Protein AF-A0A922WLU1-F1 (afdb_monomer_lite)

Structure (mmCIF, N/CA/C/O backbone):
data_AF-A0A922WLU1-F1
#
_entry.id   AF-A0A922WLU1-F1
#
loop_
_atom_site.group_PDB
_atom_site.id
_atom_site.type_symbol
_atom_site.label_atom_id
_atom_site.label_alt_id
_atom_site.label_comp_id
_atom_site.label_asym_id
_atom_site.label_entity_id
_atom_site.label_seq_id
_atom_site.pdbx_PDB_ins_code
_atom_site.Cartn_x
_atom_site.Cartn_y
_atom_site.Cartn_z
_atom_site.occupancy
_atom_site.B_iso_or_equiv
_atom_site.auth_seq_id
_atom_site.auth_comp_id
_atom_site.auth_asym_id
_atom_site.auth_atom_id
_atom_site.pdbx_PDB_model_num
ATOM 1 N N . MET A 1 1 ? -14.375 -22.813 13.248 1.00 35.19 1 MET A N 1
ATOM 2 C CA . MET A 1 1 ? -13.004 -22.769 12.689 1.00 35.19 1 MET A CA 1
ATOM 3 C C . MET A 1 1 ? -13.044 -21.997 11.377 1.00 35.19 1 MET A C 1
ATOM 5 O O . MET A 1 1 ? -13.614 -22.521 10.422 1.00 35.19 1 MET A O 1
ATOM 9 N N . PRO A 1 2 ? -12.545 -20.754 11.304 1.00 42.31 2 PRO A N 1
ATOM 10 C CA . PRO A 1 2 ? -12.601 -20.008 10.057 1.00 42.31 2 PRO A CA 1
ATOM 11 C C . PRO A 1 2 ? -11.552 -20.570 9.084 1.00 42.31 2 PRO A C 1
ATOM 13 O O . PRO A 1 2 ? -10.352 -20.562 9.348 1.00 42.31 2 PRO A O 1
ATOM 16 N N . LYS A 1 3 ? -12.023 -21.097 7.947 1.00 38.75 3 LYS A N 1
ATOM 17 C CA . LYS A 1 3 ? -11.221 -21.662 6.842 1.00 38.75 3 LYS A CA 1
ATOM 18 C C . LYS A 1 3 ? -10.482 -20.587 6.021 1.00 38.75 3 LYS A C 1
ATOM 20 O O . LYS A 1 3 ? -10.111 -20.829 4.875 1.00 38.75 3 LYS A O 1
ATOM 25 N N . THR A 1 4 ? -10.264 -19.401 6.578 1.00 46.78 4 THR A N 1
ATOM 26 C CA . THR A 1 4 ? -9.660 -18.258 5.886 1.00 46.78 4 THR A CA 1
ATOM 27 C C . THR A 1 4 ? -8.132 -18.288 5.887 1.00 46.78 4 THR A C 1
ATOM 29 O O . THR A 1 4 ? -7.528 -17.644 5.054 1.00 46.78 4 THR A O 1
ATOM 32 N N . ASN A 1 5 ? -7.443 -19.083 6.706 1.00 47.34 5 ASN A N 1
ATOM 33 C CA . ASN A 1 5 ? -6.007 -18.833 6.920 1.00 47.34 5 ASN A CA 1
ATOM 34 C C . ASN A 1 5 ? -5.030 -19.415 5.859 1.00 47.34 5 ASN A C 1
ATOM 36 O O . ASN A 1 5 ? -3.890 -18.972 5.748 1.00 47.34 5 ASN A O 1
ATOM 40 N N . HIS A 1 6 ? -5.433 -20.383 5.024 1.00 40.53 6 HIS A N 1
ATOM 41 C CA . HIS A 1 6 ? -4.481 -21.054 4.112 1.00 40.53 6 HIS A CA 1
ATOM 42 C C . HIS A 1 6 ? -4.256 -20.348 2.768 1.00 40.53 6 HIS A C 1
ATOM 44 O O . HIS A 1 6 ? -3.143 -20.395 2.241 1.00 40.53 6 HIS A O 1
ATOM 50 N N . LYS A 1 7 ? -5.280 -19.699 2.193 1.00 45.44 7 LYS A N 1
ATOM 51 C CA . LYS A 1 7 ? -5.116 -18.927 0.946 1.00 45.44 7 LYS A CA 1
ATOM 52 C C . LYS A 1 7 ? -4.319 -17.648 1.195 1.00 45.44 7 LYS A C 1
ATOM 54 O O . LYS A 1 7 ? -3.388 -17.383 0.447 1.00 45.44 7 LYS A O 1
ATOM 59 N N . TYR A 1 8 ? -4.612 -16.939 2.284 1.00 52.69 8 TYR A N 1
ATOM 60 C CA . TYR A 1 8 ? -3.945 -15.689 2.652 1.00 52.69 8 TYR A CA 1
ATOM 61 C C . TYR A 1 8 ? -2.468 -15.914 2.992 1.00 52.69 8 TYR A C 1
ATOM 63 O O . TYR A 1 8 ? -1.608 -15.245 2.434 1.00 52.69 8 TYR A O 1
ATOM 71 N N . ARG A 1 9 ? -2.135 -16.952 3.774 1.00 52.41 9 ARG A N 1
ATOM 72 C CA . ARG A 1 9 ? -0.733 -17.303 4.068 1.00 52.41 9 ARG A CA 1
ATOM 73 C C . ARG A 1 9 ? 0.073 -17.673 2.815 1.00 52.41 9 ARG A C 1
ATOM 75 O O . ARG A 1 9 ? 1.245 -17.324 2.707 1.00 52.41 9 ARG A O 1
ATOM 82 N N . ARG A 1 10 ? -0.550 -18.355 1.845 1.00 54.34 10 ARG A N 1
ATOM 83 C CA . ARG A 1 10 ? 0.077 -18.656 0.542 1.00 54.34 10 ARG A CA 1
ATOM 84 C C . ARG A 1 10 ? 0.211 -17.413 -0.338 1.00 54.34 10 ARG A C 1
ATOM 86 O O . ARG A 1 10 ? 1.193 -17.310 -1.067 1.00 54.34 10 ARG A O 1
ATOM 93 N N . LEU A 1 11 ? -0.736 -16.483 -0.262 1.00 61.75 11 LEU A N 1
ATOM 94 C CA . LEU A 1 11 ? -0.696 -15.224 -0.999 1.00 61.75 11 LEU A CA 1
ATOM 95 C C . LEU A 1 11 ? 0.461 -14.344 -0.529 1.00 61.75 11 LEU A C 1
ATOM 97 O O . LEU A 1 11 ? 1.327 -13.992 -1.324 1.00 61.75 11 LEU A O 1
ATOM 101 N N . VAL A 1 12 ? 0.524 -14.110 0.784 1.00 64.12 12 VAL A N 1
ATOM 102 C CA . VAL A 1 12 ? 1.590 -13.348 1.440 1.00 64.12 12 VAL A CA 1
ATOM 103 C C . VAL A 1 12 ? 2.955 -13.951 1.114 1.00 64.12 12 VAL A C 1
ATOM 105 O O . VAL A 1 12 ? 3.885 -13.213 0.820 1.00 64.12 12 VAL A O 1
ATOM 108 N N . SER A 1 13 ? 3.076 -15.285 1.048 1.00 66.00 13 SER A N 1
ATOM 109 C CA . SER A 1 13 ? 4.350 -15.950 0.725 1.00 66.00 13 SER A CA 1
ATOM 110 C C . SER A 1 13 ? 4.929 -15.600 -0.656 1.00 66.00 13 SER A C 1
ATOM 112 O O . SER A 1 13 ? 6.143 -15.684 -0.833 1.00 66.00 13 SER A O 1
ATOM 114 N N . ARG A 1 14 ? 4.088 -15.186 -1.616 1.00 72.81 14 ARG A N 1
ATOM 115 C CA . ARG A 1 14 ? 4.495 -14.857 -2.994 1.00 72.81 14 ARG A CA 1
ATOM 116 C C . ARG A 1 14 ? 4.759 -13.373 -3.226 1.00 72.81 14 ARG A C 1
ATOM 118 O O . ARG A 1 14 ? 5.262 -13.031 -4.290 1.00 72.81 14 ARG A O 1
ATOM 125 N N . LEU A 1 15 ? 4.418 -12.516 -2.268 1.00 76.69 15 LEU A N 1
ATOM 126 C CA . LEU A 1 15 ? 4.676 -11.086 -2.384 1.00 76.69 15 LEU A CA 1
ATOM 127 C C . LEU A 1 15 ? 6.187 -10.800 -2.351 1.00 76.69 15 LEU A C 1
ATOM 129 O O . LEU A 1 15 ? 6.933 -11.557 -1.718 1.00 76.69 15 LEU A O 1
ATOM 133 N N . PRO A 1 16 ? 6.650 -9.709 -2.983 1.00 79.56 16 PRO A N 1
ATOM 134 C CA . PRO A 1 16 ? 7.998 -9.195 -2.769 1.00 79.56 16 PRO A CA 1
ATOM 135 C C . PRO A 1 16 ? 8.277 -8.972 -1.276 1.00 79.56 16 PRO A C 1
ATOM 137 O O . PRO A 1 16 ? 7.394 -8.549 -0.528 1.00 79.56 16 PRO A O 1
ATOM 140 N N . ASP A 1 17 ? 9.508 -9.222 -0.829 1.00 80.44 17 ASP A N 1
ATOM 141 C CA . ASP A 1 17 ? 9.839 -9.180 0.605 1.00 80.44 17 ASP A CA 1
ATOM 142 C C . ASP A 1 17 ? 9.642 -7.795 1.228 1.00 80.44 17 ASP A C 1
ATOM 144 O O . ASP A 1 17 ? 9.218 -7.688 2.376 1.00 80.44 17 ASP A O 1
ATOM 148 N N . GLN A 1 18 ? 9.838 -6.730 0.447 1.00 77.81 18 GLN A N 1
ATOM 149 C CA . GLN A 1 18 ? 9.554 -5.364 0.889 1.00 77.81 18 GLN A CA 1
ATOM 150 C C . GLN A 1 18 ? 8.068 -5.150 1.214 1.00 77.81 18 GLN A C 1
ATOM 152 O O . GLN A 1 18 ? 7.742 -4.444 2.165 1.00 77.81 18 GLN A O 1
ATOM 157 N N . MET A 1 19 ? 7.168 -5.790 0.458 1.00 79.62 19 MET A N 1
ATOM 158 C CA . MET A 1 19 ? 5.730 -5.719 0.713 1.00 79.62 19 MET A CA 1
ATOM 159 C C . MET A 1 19 ? 5.352 -6.460 1.992 1.00 79.62 19 MET A C 1
ATOM 161 O O . MET A 1 19 ? 4.598 -5.933 2.805 1.00 79.62 19 MET A O 1
ATOM 165 N N . LYS A 1 20 ? 5.909 -7.664 2.187 1.00 80.06 20 LYS A N 1
ATOM 166 C CA . LYS A 1 20 ? 5.692 -8.453 3.408 1.00 80.06 20 LYS A CA 1
ATOM 167 C C . LYS A 1 20 ? 6.147 -7.671 4.637 1.00 80.06 20 LYS A C 1
ATOM 169 O O . LYS A 1 20 ? 5.377 -7.521 5.575 1.00 80.06 20 LYS A O 1
ATOM 174 N N . MET A 1 21 ? 7.354 -7.108 4.576 1.00 80.81 21 MET A N 1
ATOM 175 C CA . MET A 1 21 ? 7.933 -6.323 5.663 1.00 80.81 21 MET A CA 1
ATOM 176 C C . MET A 1 21 ? 7.085 -5.090 5.994 1.00 80.81 21 MET A C 1
ATOM 178 O O . MET A 1 21 ? 6.866 -4.798 7.165 1.00 80.81 21 MET A O 1
ATOM 182 N N . LEU A 1 22 ? 6.569 -4.380 4.983 1.00 79.81 22 LEU A N 1
ATOM 183 C CA . LEU A 1 22 ? 5.673 -3.246 5.210 1.00 79.81 22 LEU A CA 1
ATOM 184 C C . LEU A 1 22 ? 4.385 -3.681 5.920 1.00 79.81 22 LEU A C 1
ATOM 186 O O . LEU A 1 22 ? 3.988 -3.051 6.897 1.00 79.81 22 LEU A O 1
ATOM 190 N N . MET A 1 23 ? 3.752 -4.757 5.450 1.00 78.38 23 MET A N 1
ATOM 191 C CA . MET A 1 23 ? 2.520 -5.283 6.046 1.00 78.38 23 MET A CA 1
ATOM 192 C C . MET A 1 23 ? 2.734 -5.736 7.493 1.00 78.38 23 MET A C 1
ATOM 194 O O . MET A 1 23 ? 1.921 -5.416 8.353 1.00 78.38 23 MET A O 1
ATOM 198 N N . GLU A 1 24 ? 3.850 -6.412 7.780 1.00 79.81 24 GLU A N 1
ATOM 199 C CA . GLU A 1 24 ? 4.225 -6.803 9.144 1.00 79.81 24 GLU A CA 1
ATOM 200 C C . GLU A 1 24 ? 4.399 -5.587 10.064 1.00 79.81 24 GLU A C 1
ATOM 202 O O . GLU A 1 24 ? 3.956 -5.616 11.211 1.00 79.81 24 GLU A O 1
ATOM 207 N N . LEU A 1 25 ? 4.994 -4.501 9.560 1.00 80.88 25 LEU A N 1
ATOM 208 C CA . LEU A 1 25 ? 5.177 -3.261 10.318 1.00 80.88 25 LEU A CA 1
ATOM 209 C C . LEU A 1 25 ? 3.877 -2.465 10.510 1.00 80.88 25 LEU A C 1
ATOM 211 O O . LEU A 1 25 ? 3.778 -1.705 11.470 1.00 80.88 25 LEU A O 1
ATOM 215 N N . CYS A 1 26 ? 2.891 -2.630 9.625 1.00 74.56 26 CYS A N 1
ATOM 216 C CA . CYS A 1 26 ? 1.592 -1.962 9.738 1.00 74.56 26 CYS A CA 1
ATOM 217 C C . CYS A 1 26 ? 0.664 -2.600 10.791 1.00 74.56 26 CYS A C 1
ATOM 219 O O . CYS A 1 26 ? -0.251 -1.929 11.263 1.00 74.56 26 CYS A O 1
ATOM 221 N N . GLY A 1 27 ? 0.901 -3.854 11.201 1.00 65.88 27 GLY A N 1
ATOM 222 C CA . GLY A 1 27 ? 0.205 -4.490 12.328 1.00 65.88 27 GLY A CA 1
ATOM 223 C C . GLY A 1 27 ? -0.770 -5.621 11.965 1.00 65.88 27 GLY A C 1
ATOM 224 O O . GLY A 1 27 ? -0.747 -6.166 10.865 1.00 65.88 27 GLY A O 1
ATOM 225 N N . GLN A 1 28 ? -1.587 -6.035 12.945 1.00 60.22 28 GLN A N 1
ATOM 226 C CA . GLN A 1 28 ? -2.265 -7.346 12.964 1.00 60.22 28 GLN A CA 1
ATOM 227 C C . GLN A 1 28 ? -3.578 -7.451 12.163 1.00 60.22 28 GLN A C 1
ATOM 229 O O . GLN A 1 28 ? -4.023 -8.572 11.922 1.00 60.22 28 GLN A O 1
ATOM 234 N N . ASP A 1 29 ? -4.143 -6.346 11.670 1.00 69.06 29 ASP A N 1
ATOM 235 C CA . ASP A 1 29 ? -5.413 -6.329 10.920 1.00 69.06 29 ASP A CA 1
ATOM 236 C C . ASP A 1 29 ? -5.239 -5.894 9.455 1.00 69.06 29 ASP A C 1
ATOM 238 O O . ASP A 1 29 ? -6.045 -5.150 8.899 1.00 69.06 29 ASP A O 1
ATOM 242 N N . VAL A 1 30 ? -4.165 -6.360 8.810 1.00 73.75 30 VAL A N 1
ATOM 243 C CA . VAL A 1 30 ? -3.984 -6.221 7.358 1.00 73.75 30 VAL A CA 1
ATOM 244 C C . VAL A 1 30 ? -4.767 -7.323 6.641 1.00 73.75 30 VAL A C 1
ATOM 246 O O . VAL A 1 30 ? -4.434 -8.509 6.730 1.00 73.75 30 VAL A O 1
ATOM 249 N N . VAL A 1 31 ? -5.778 -6.939 5.865 1.00 79.31 31 VAL A N 1
ATOM 250 C CA . VAL A 1 31 ? -6.560 -7.852 5.025 1.00 79.31 31 VAL A CA 1
ATOM 251 C C . VAL A 1 31 ? -6.216 -7.612 3.565 1.00 79.31 31 VAL A C 1
ATOM 253 O O . VAL A 1 31 ? -6.596 -6.602 2.992 1.00 79.31 31 VAL A O 1
ATOM 256 N N . VAL A 1 32 ? -5.529 -8.555 2.923 1.00 77.69 32 VAL A N 1
ATOM 257 C CA . VAL A 1 32 ? -5.299 -8.480 1.472 1.00 77.69 32 VAL A CA 1
ATOM 258 C C . VAL A 1 32 ? -6.602 -8.777 0.728 1.00 77.69 32 VAL A C 1
ATOM 260 O O . VAL A 1 32 ? -7.176 -9.857 0.886 1.00 77.69 32 VAL A O 1
ATOM 263 N N . VAL A 1 33 ? -7.050 -7.829 -0.090 1.00 79.25 33 VAL A N 1
ATOM 264 C CA . VAL A 1 33 ? -8.305 -7.880 -0.850 1.00 79.25 33 VAL A CA 1
ATOM 265 C C . VAL A 1 33 ? -8.062 -8.447 -2.248 1.00 79.25 33 VAL A C 1
ATOM 267 O O . VAL A 1 33 ? -8.781 -9.344 -2.689 1.00 79.25 33 VAL A O 1
ATOM 270 N N . ALA A 1 34 ? -7.010 -7.982 -2.923 1.00 77.44 34 ALA A N 1
ATOM 271 C CA . ALA A 1 34 ? -6.642 -8.430 -4.260 1.00 77.44 34 ALA A CA 1
ATOM 272 C C . ALA A 1 34 ? -5.128 -8.350 -4.475 1.00 77.44 34 ALA A C 1
ATOM 274 O O . ALA A 1 34 ? -4.402 -7.680 -3.745 1.00 77.44 34 ALA A O 1
ATOM 275 N N . HIS A 1 35 ? -4.635 -9.070 -5.480 1.00 77.50 35 HIS A N 1
ATOM 276 C CA . HIS A 1 35 ? -3.251 -8.948 -5.914 1.00 77.50 35 HIS A CA 1
ATOM 277 C C . HIS A 1 35 ? -3.145 -9.173 -7.423 1.00 77.50 35 HIS A C 1
ATOM 279 O O . HIS A 1 35 ? -3.816 -10.033 -7.997 1.00 77.50 35 HIS A O 1
ATOM 285 N N . HIS A 1 36 ? -2.240 -8.435 -8.048 1.00 78.38 36 HIS A N 1
ATOM 286 C CA . HIS A 1 36 ? -1.934 -8.499 -9.466 1.00 78.38 36 HIS A CA 1
ATOM 287 C C . HIS A 1 36 ? -0.424 -8.657 -9.624 1.00 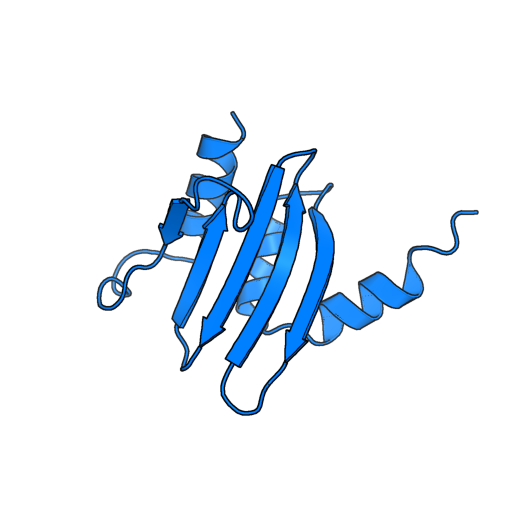78.38 36 HIS A C 1
ATOM 289 O O . HIS A 1 36 ? 0.350 -7.886 -9.069 1.00 78.38 36 HIS A O 1
ATOM 295 N N . ALA A 1 37 ? 0.002 -9.680 -10.361 1.00 74.06 37 ALA A N 1
ATOM 296 C CA . ALA A 1 37 ? 1.410 -9.939 -10.638 1.00 74.06 37 ALA A CA 1
ATOM 297 C C . ALA A 1 37 ? 1.609 -9.994 -12.153 1.00 74.06 37 ALA A C 1
ATOM 299 O O . ALA A 1 37 ? 1.016 -10.838 -12.826 1.00 74.06 37 ALA A O 1
ATOM 300 N N . GLY A 1 38 ? 2.414 -9.074 -12.679 1.00 70.81 38 GLY A N 1
ATOM 301 C CA . GLY A 1 38 ? 2.825 -9.020 -14.078 1.00 70.81 38 GLY A CA 1
ATOM 302 C C . GLY A 1 38 ? 4.321 -9.288 -14.237 1.00 70.81 38 GLY A C 1
ATOM 303 O O . GLY A 1 38 ? 5.048 -9.479 -13.265 1.00 70.81 38 GLY A O 1
ATOM 304 N N . SER A 1 39 ? 4.799 -9.273 -15.481 1.00 67.75 39 SER A N 1
ATOM 305 C CA . SER A 1 39 ? 6.220 -9.471 -15.805 1.00 67.75 39 SER A CA 1
ATOM 306 C C . SER A 1 39 ? 7.141 -8.371 -15.263 1.00 67.75 39 SER A C 1
ATOM 308 O O . SER A 1 39 ? 8.332 -8.616 -15.096 1.00 67.75 39 SER A O 1
ATOM 310 N N . VAL A 1 40 ? 6.608 -7.174 -14.995 1.00 66.31 40 VAL A N 1
ATOM 311 C CA . VAL A 1 40 ? 7.389 -5.982 -14.610 1.00 66.31 40 VAL A CA 1
ATOM 312 C C . VAL A 1 40 ? 6.983 -5.365 -13.272 1.00 66.31 40 VAL A C 1
ATOM 314 O O . VAL A 1 40 ? 7.698 -4.502 -12.766 1.00 66.31 40 VAL A O 1
ATOM 317 N N . GLY A 1 41 ? 5.894 -5.840 -12.662 1.00 72.50 41 GLY A N 1
ATOM 318 C CA . GLY A 1 41 ? 5.404 -5.253 -11.424 1.00 72.50 41 GLY A CA 1
ATOM 319 C C . GLY A 1 41 ? 4.395 -6.103 -10.664 1.00 72.50 41 GLY A C 1
ATOM 320 O O . GLY A 1 41 ? 3.786 -7.034 -11.198 1.00 72.50 41 GLY A O 1
ATOM 321 N N . TRP A 1 42 ? 4.247 -5.761 -9.390 1.00 80.69 42 TRP A N 1
ATOM 322 C CA . TRP A 1 42 ? 3.281 -6.328 -8.458 1.00 80.69 42 TRP A CA 1
ATOM 323 C C . TRP A 1 42 ? 2.363 -5.221 -7.955 1.00 80.69 42 TRP A C 1
ATOM 325 O O . TRP A 1 42 ? 2.828 -4.126 -7.679 1.00 80.69 42 TRP A O 1
ATOM 335 N N . SER A 1 43 ? 1.079 -5.504 -7.798 1.00 84.00 43 SER A N 1
ATOM 336 C CA . SER A 1 43 ? 0.144 -4.644 -7.079 1.00 84.00 43 SER A CA 1
ATOM 337 C C . SER A 1 43 ? -0.637 -5.483 -6.076 1.00 84.00 43 SER A C 1
ATOM 339 O O . SER A 1 43 ? -0.979 -6.632 -6.364 1.00 84.00 43 SER A O 1
ATOM 341 N N . VAL A 1 44 ? -0.878 -4.948 -4.887 1.00 86.06 44 VAL A N 1
ATOM 342 C CA . VAL A 1 44 ? -1.627 -5.609 -3.821 1.00 86.06 44 VAL A CA 1
ATOM 343 C C . VAL A 1 44 ? -2.588 -4.608 -3.220 1.00 86.06 44 VAL A C 1
ATOM 345 O O . VAL A 1 44 ? -2.151 -3.612 -2.653 1.00 86.06 44 VAL A O 1
ATOM 348 N N . ASP A 1 45 ? -3.876 -4.900 -3.301 1.00 86.25 45 ASP A N 1
ATOM 349 C CA . ASP A 1 45 ? -4.897 -4.147 -2.589 1.00 86.25 45 ASP A CA 1
ATOM 350 C C . ASP A 1 45 ? -5.061 -4.771 -1.209 1.00 86.25 45 ASP A C 1
ATOM 352 O O . ASP A 1 45 ? -5.235 -5.988 -1.075 1.00 86.25 45 ASP A O 1
ATOM 356 N N . PHE A 1 46 ? -4.973 -3.954 -0.170 1.00 83.69 46 PHE A N 1
ATOM 357 C CA . PHE A 1 46 ? -5.090 -4.389 1.209 1.00 83.69 46 PHE A CA 1
ATOM 358 C C . PHE A 1 46 ? -5.847 -3.359 2.032 1.00 83.69 46 PHE A C 1
ATOM 360 O O . PHE A 1 46 ? -5.790 -2.166 1.772 1.00 83.69 46 PHE A O 1
ATOM 367 N N . GLN A 1 47 ? -6.540 -3.831 3.052 1.00 83.25 47 GLN A N 1
ATOM 368 C CA . GLN A 1 47 ? -7.273 -3.005 3.988 1.0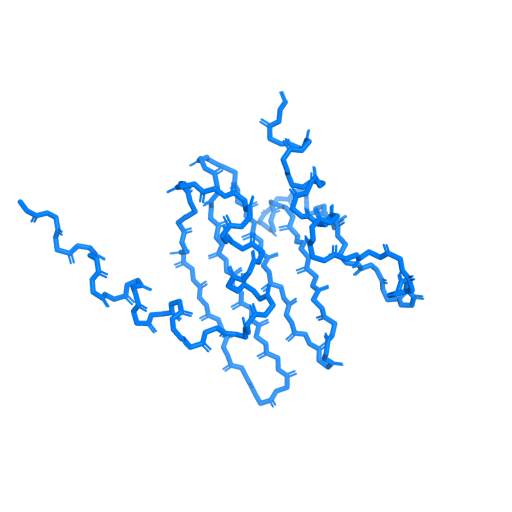0 83.25 47 GLN A CA 1
ATOM 369 C C . GLN A 1 47 ? -6.579 -3.065 5.343 1.00 83.25 47 GLN A C 1
ATOM 371 O O . GLN A 1 47 ? -6.150 -4.141 5.765 1.00 83.25 47 GLN A O 1
ATOM 376 N N . ILE A 1 48 ? -6.472 -1.926 6.022 1.00 81.06 48 ILE A N 1
ATOM 377 C CA . ILE A 1 48 ? -6.119 -1.880 7.444 1.00 81.06 48 ILE A CA 1
ATOM 378 C C . ILE A 1 48 ? -7.313 -1.290 8.177 1.00 81.06 48 ILE A C 1
ATOM 380 O O . ILE A 1 48 ? -7.727 -0.167 7.883 1.00 81.06 48 ILE A O 1
ATOM 384 N N . ASN A 1 49 ? -7.873 -2.049 9.121 1.00 79.12 49 ASN A N 1
ATOM 385 C CA . ASN A 1 49 ? -9.158 -1.750 9.755 1.00 79.12 49 ASN A CA 1
ATOM 386 C C . ASN A 1 49 ? -10.285 -1.639 8.710 1.00 79.12 49 ASN A C 1
ATOM 388 O O . ASN A 1 49 ? -10.825 -2.651 8.274 1.00 79.12 49 ASN A O 1
ATOM 392 N N . THR A 1 50 ? -10.622 -0.419 8.292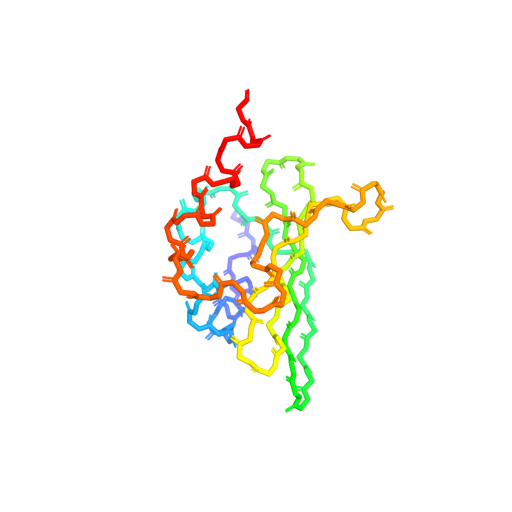 1.00 79.94 50 THR A N 1
ATOM 393 C CA . THR A 1 50 ? -11.645 -0.118 7.279 1.00 79.94 50 THR A CA 1
ATOM 394 C C . THR A 1 50 ? -11.118 0.750 6.138 1.00 79.94 50 THR A C 1
ATOM 396 O O . THR A 1 50 ? -11.893 1.124 5.264 1.00 79.94 50 THR A O 1
ATOM 399 N N . THR A 1 51 ? -9.829 1.091 6.146 1.00 82.69 51 THR A N 1
ATOM 400 C CA . THR A 1 51 ? -9.217 1.983 5.156 1.00 82.69 51 THR A CA 1
ATOM 401 C C . THR A 1 51 ? -8.565 1.164 4.056 1.00 82.69 51 THR A C 1
ATOM 403 O O . THR A 1 51 ? -7.774 0.261 4.348 1.00 82.69 51 THR A O 1
ATOM 406 N N . ASP A 1 52 ? -8.892 1.485 2.807 1.00 86.81 52 ASP A N 1
ATOM 407 C CA . ASP A 1 52 ? -8.358 0.798 1.640 1.00 86.81 52 ASP A CA 1
ATOM 408 C C . ASP A 1 52 ? -6.990 1.362 1.257 1.00 86.81 52 ASP A C 1
ATOM 410 O O . ASP A 1 52 ? -6.766 2.572 1.195 1.00 86.81 52 ASP A O 1
ATOM 414 N N . TYR A 1 53 ? -6.066 0.463 0.955 1.00 86.19 53 TYR A N 1
ATOM 415 C CA . TYR A 1 53 ? -4.732 0.783 0.488 1.00 86.19 53 TYR A CA 1
ATOM 416 C C . TYR A 1 53 ? -4.369 -0.091 -0.708 1.00 86.19 53 TYR A C 1
ATOM 418 O O . TYR A 1 53 ? -4.840 -1.215 -0.870 1.00 86.19 53 TYR A O 1
ATOM 426 N N . GLN A 1 54 ? -3.468 0.418 -1.533 1.00 87.88 54 GLN A N 1
ATOM 427 C CA . GLN A 1 54 ? -2.843 -0.318 -2.612 1.00 87.88 54 GLN A CA 1
ATOM 428 C C . GLN A 1 54 ? -1.331 -0.160 -2.527 1.00 87.88 54 GLN A C 1
ATOM 430 O O . GLN A 1 54 ? -0.802 0.940 -2.369 1.00 87.88 54 GLN A O 1
ATOM 435 N N . LEU A 1 55 ? -0.634 -1.282 -2.647 1.00 86.38 55 LEU A N 1
ATOM 436 C CA . LEU A 1 55 ? 0.811 -1.362 -2.688 1.00 86.38 55 LEU A CA 1
ATOM 437 C C . LEU A 1 55 ? 1.250 -1.766 -4.086 1.00 86.38 55 LEU A C 1
ATOM 439 O O . LEU A 1 55 ? 1.029 -2.903 -4.492 1.00 86.38 55 LEU A O 1
ATOM 443 N N . GLN A 1 56 ? 1.897 -0.864 -4.807 1.00 86.00 56 GLN A N 1
ATOM 444 C CA . GLN A 1 56 ? 2.460 -1.141 -6.122 1.00 86.00 56 GLN A CA 1
ATOM 445 C C . GLN A 1 56 ? 3.974 -1.296 -6.011 1.00 86.00 56 GLN A C 1
ATOM 447 O O . GLN A 1 56 ? 4.627 -0.546 -5.303 1.00 86.00 56 GLN A O 1
ATOM 452 N N . HIS A 1 57 ? 4.546 -2.272 -6.697 1.00 78.25 57 HIS A N 1
ATOM 453 C CA . HIS A 1 57 ? 5.981 -2.436 -6.858 1.00 78.25 57 HIS A CA 1
ATOM 454 C C . HIS A 1 57 ? 6.284 -2.562 -8.345 1.00 78.25 57 HIS A C 1
ATOM 456 O O . HIS A 1 57 ? 6.087 -3.633 -8.920 1.00 78.25 57 HIS A O 1
ATOM 462 N N . ASP A 1 58 ? 6.771 -1.490 -8.961 1.00 75.88 58 ASP A N 1
ATOM 463 C CA . ASP A 1 58 ? 7.128 -1.440 -10.381 1.00 75.88 58 ASP A CA 1
ATOM 464 C C . ASP A 1 58 ? 8.592 -1.024 -10.531 1.00 75.88 58 ASP A C 1
ATOM 466 O O . ASP A 1 58 ? 9.046 -0.073 -9.898 1.00 75.88 58 ASP A O 1
ATOM 470 N N . ARG A 1 59 ? 9.362 -1.768 -11.338 1.00 71.88 59 ARG A N 1
ATOM 471 C CA . ARG A 1 59 ? 10.775 -1.452 -11.659 1.00 71.88 59 ARG A CA 1
ATOM 472 C C . ARG A 1 59 ? 11.664 -1.165 -10.435 1.00 71.88 59 ARG A C 1
ATOM 474 O O . ARG A 1 59 ? 12.606 -0.380 -10.502 1.00 71.88 59 ARG A O 1
ATOM 481 N N . GLY A 1 60 ? 11.368 -1.842 -9.326 1.00 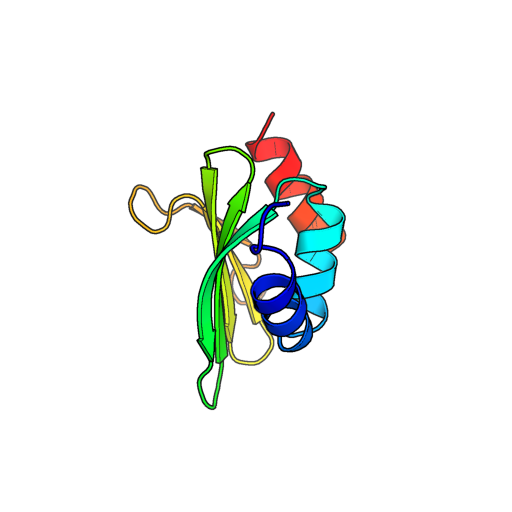70.25 60 GLY A N 1
ATOM 482 C CA . GLY A 1 60 ? 12.044 -1.716 -8.035 1.00 70.25 60 GLY A CA 1
ATOM 483 C C . GLY A 1 60 ? 11.338 -0.770 -7.066 1.00 70.25 60 GLY A C 1
ATOM 484 O O . GLY A 1 60 ? 11.458 -0.958 -5.862 1.00 70.25 60 GLY A O 1
ATOM 485 N N . PHE A 1 61 ? 10.593 0.218 -7.549 1.00 73.75 61 PHE A N 1
ATOM 486 C CA . PHE A 1 61 ? 9.971 1.227 -6.703 1.00 73.75 61 PHE A CA 1
ATOM 487 C C . PHE A 1 61 ? 8.720 0.665 -6.043 1.00 73.75 61 PHE A C 1
ATOM 489 O O . PHE A 1 61 ? 7.810 0.209 -6.730 1.00 73.75 61 PHE A O 1
ATOM 496 N N . LEU A 1 62 ? 8.668 0.730 -4.715 1.00 77.50 62 LEU A N 1
ATOM 497 C CA . LEU A 1 62 ? 7.463 0.460 -3.940 1.00 77.50 62 LEU A CA 1
ATOM 498 C C . LEU A 1 62 ? 6.650 1.755 -3.834 1.00 77.50 62 LEU A C 1
ATOM 500 O O . LEU A 1 62 ? 7.242 2.788 -3.575 1.00 77.50 62 LEU A O 1
ATOM 504 N N . VAL A 1 63 ? 5.334 1.726 -4.008 1.00 82.50 63 VAL A N 1
ATOM 505 C CA . VAL A 1 63 ? 4.440 2.881 -3.873 1.00 82.50 63 VAL A CA 1
ATOM 506 C C . VAL A 1 63 ? 3.228 2.469 -3.053 1.00 82.50 63 VAL A C 1
ATOM 508 O O . VAL A 1 63 ? 2.588 1.464 -3.353 1.00 82.50 63 VAL A O 1
ATOM 511 N N . VAL A 1 64 ? 2.901 3.254 -2.031 1.00 85.44 64 VAL A N 1
ATOM 512 C CA . VAL A 1 64 ? 1.692 3.090 -1.219 1.00 85.44 64 VAL A CA 1
ATOM 513 C C . VAL A 1 64 ? 0.671 4.147 -1.628 1.00 85.44 64 VAL A C 1
ATOM 515 O O . VAL A 1 64 ? 0.965 5.345 -1.593 1.00 85.44 64 VAL A O 1
ATOM 518 N N . ILE A 1 65 ? -0.533 3.709 -1.972 1.00 86.19 65 ILE A N 1
ATOM 519 C CA . ILE A 1 65 ? -1.677 4.549 -2.327 1.00 86.19 65 ILE A CA 1
ATOM 520 C C . ILE A 1 65 ? -2.787 4.272 -1.314 1.00 86.19 65 ILE A C 1
ATOM 522 O O . ILE A 1 65 ? -3.123 3.118 -1.077 1.00 86.19 65 ILE A O 1
ATOM 526 N N . LYS A 1 66 ? -3.350 5.315 -0.712 1.00 86.19 66 LYS A N 1
ATOM 527 C CA . LYS A 1 66 ? -4.555 5.241 0.122 1.00 86.19 66 LYS A CA 1
ATOM 528 C C . LYS A 1 66 ? -5.791 5.520 -0.724 1.00 86.19 66 LYS A C 1
ATOM 530 O O . LYS A 1 66 ? -5.719 6.371 -1.608 1.00 86.19 66 LYS A O 1
ATOM 535 N N . ASP A 1 67 ? -6.891 4.842 -0.410 1.00 82.25 67 ASP A N 1
ATOM 536 C CA . ASP A 1 67 ? -8.212 4.998 -1.020 1.00 82.25 67 ASP A CA 1
ATOM 537 C C . ASP A 1 67 ? -8.136 5.023 -2.558 1.00 82.25 67 ASP A C 1
ATOM 539 O O . ASP A 1 67 ? -8.589 5.974 -3.198 1.00 82.25 67 ASP A O 1
ATOM 543 N N . PRO A 1 68 ? -7.550 3.984 -3.191 1.00 74.81 68 PRO A N 1
ATOM 544 C CA . PRO A 1 68 ? -7.322 3.960 -4.639 1.00 74.81 68 PRO A CA 1
ATOM 545 C C . PRO A 1 68 ? -8.619 4.041 -5.463 1.00 74.81 68 PRO A C 1
ATOM 547 O O . PRO A 1 68 ? -8.581 4.430 -6.626 1.00 74.81 68 PRO A O 1
ATOM 550 N N . ALA A 1 69 ? -9.765 3.684 -4.873 1.00 75.31 69 ALA A N 1
ATOM 551 C CA . ALA A 1 69 ? -11.086 3.791 -5.492 1.00 75.31 69 ALA A CA 1
ATOM 552 C C . ALA A 1 69 ? -11.765 5.167 -5.292 1.00 75.31 69 ALA A C 1
ATOM 554 O O . ALA A 1 69 ? -12.848 5.387 -5.835 1.00 75.31 69 ALA A O 1
ATOM 555 N N . GLY A 1 70 ? -11.162 6.069 -4.509 1.00 73.62 70 GLY A N 1
ATOM 556 C CA . GLY A 1 70 ? -11.698 7.383 -4.140 1.00 73.62 70 GLY A CA 1
ATOM 557 C C . GLY A 1 70 ? -10.694 8.514 -4.390 1.00 73.62 70 GLY A C 1
ATOM 558 O O . GLY A 1 70 ? -10.151 8.637 -5.488 1.00 73.62 70 GLY A O 1
ATOM 559 N N . GLU A 1 71 ? -10.447 9.360 -3.382 1.00 73.31 71 GLU A N 1
ATOM 560 C CA . GLU A 1 71 ? -9.395 10.387 -3.443 1.00 73.31 71 GLU A CA 1
ATOM 561 C C . GLU A 1 71 ? -8.017 9.768 -3.181 1.00 73.31 71 GLU A C 1
ATOM 563 O O . GLU A 1 71 ? -7.482 9.811 -2.072 1.00 73.31 71 GLU A O 1
ATOM 568 N N . ALA A 1 72 ? -7.442 9.186 -4.235 1.00 79.31 72 ALA A N 1
ATOM 569 C CA . ALA A 1 72 ? -6.160 8.505 -4.164 1.00 79.31 72 ALA A CA 1
ATOM 570 C C . ALA A 1 72 ? -5.052 9.424 -3.615 1.00 79.31 72 ALA A C 1
ATOM 572 O O . ALA A 1 72 ? -4.672 10.422 -4.236 1.00 79.31 72 ALA A O 1
ATOM 573 N N . LYS A 1 73 ? -4.478 9.047 -2.468 1.00 79.44 73 LYS A N 1
ATOM 574 C CA . LYS A 1 73 ? -3.364 9.764 -1.834 1.00 79.44 73 LYS A CA 1
ATOM 575 C C . LYS A 1 73 ? -2.117 8.893 -1.818 1.00 79.44 73 LYS A C 1
ATOM 577 O O . LYS A 1 73 ? -2.095 7.829 -1.203 1.00 79.44 73 LYS A O 1
ATOM 582 N N . VAL A 1 74 ? -1.052 9.367 -2.457 1.00 81.31 74 VAL A N 1
ATOM 583 C CA . VAL A 1 74 ? 0.247 8.682 -2.462 1.00 81.31 74 VAL A CA 1
ATOM 584 C C . VAL A 1 74 ? 0.963 8.943 -1.134 1.00 81.31 74 VAL A C 1
ATOM 586 O O . VAL A 1 74 ? 1.289 10.085 -0.813 1.00 81.31 74 VAL A O 1
ATOM 589 N N . ILE A 1 75 ? 1.208 7.883 -0.362 1.00 76.50 75 ILE A N 1
ATOM 590 C CA . ILE A 1 75 ? 1.938 7.923 0.918 1.00 76.50 75 ILE A CA 1
ATOM 591 C C . ILE A 1 75 ? 3.457 7.775 0.681 1.00 76.50 75 ILE A C 1
ATOM 593 O O . ILE A 1 75 ? 4.261 8.258 1.477 1.00 76.50 75 ILE A O 1
ATOM 597 N N . GLY A 1 76 ? 3.855 7.216 -0.471 1.00 69.88 76 GLY A N 1
ATOM 598 C CA . GLY A 1 76 ? 5.208 7.313 -1.036 1.00 69.88 76 GLY A CA 1
ATOM 599 C C . GLY A 1 76 ? 5.793 5.979 -1.507 1.00 69.88 76 GLY A C 1
ATOM 600 O O . GLY A 1 76 ? 5.103 4.965 -1.421 1.00 69.88 76 GLY A O 1
ATOM 601 N N . PRO A 1 77 ? 7.078 5.970 -1.916 1.00 62.25 77 PRO A N 1
ATOM 602 C CA . PRO A 1 77 ? 7.831 7.084 -2.494 1.00 62.25 77 PRO A CA 1
ATOM 603 C C . PRO A 1 77 ? 7.284 7.569 -3.844 1.00 62.25 77 PRO A C 1
ATOM 605 O O . PRO A 1 77 ? 6.798 6.801 -4.667 1.00 62.25 77 PRO A O 1
ATOM 608 N N . MET A 1 78 ? 7.419 8.878 -4.058 1.00 56.31 78 MET A N 1
ATOM 609 C CA . MET A 1 78 ? 7.325 9.510 -5.372 1.00 56.31 78 MET A CA 1
ATOM 610 C C . MET A 1 78 ? 8.635 9.267 -6.136 1.00 56.31 78 MET A C 1
ATOM 612 O O . MET A 1 78 ? 9.712 9.224 -5.530 1.00 56.31 78 MET A O 1
ATOM 616 N N . GLU A 1 79 ? 8.551 9.101 -7.454 1.00 50.84 79 GLU A N 1
ATOM 617 C CA . GLU A 1 79 ? 9.700 8.862 -8.336 1.00 50.84 79 GLU A CA 1
ATOM 618 C C . GLU A 1 79 ? 10.882 9.804 -7.996 1.00 50.84 79 GLU A C 1
ATOM 620 O O . GLU A 1 79 ? 10.708 11.015 -7.866 1.00 50.84 79 GLU A O 1
ATOM 625 N N . GLY A 1 80 ? 12.080 9.249 -7.763 1.00 51.28 80 GLY A N 1
ATOM 626 C CA . GLY A 1 80 ? 13.304 10.024 -7.487 1.00 51.28 80 GLY A CA 1
ATOM 627 C C . GLY A 1 80 ? 13.651 10.335 -6.017 1.00 51.28 80 GLY A C 1
ATOM 628 O O . GLY A 1 80 ? 14.722 10.883 -5.770 1.00 51.28 80 GLY A O 1
ATOM 629 N N . THR A 1 81 ? 12.835 9.959 -5.021 1.00 52.19 81 THR A N 1
ATOM 630 C CA . THR A 1 81 ? 13.092 10.277 -3.584 1.00 52.19 81 THR A CA 1
ATOM 631 C C . THR A 1 81 ? 13.624 9.117 -2.733 1.00 52.19 81 THR A C 1
ATOM 633 O O . THR A 1 81 ? 13.564 9.135 -1.502 1.00 52.19 81 THR A O 1
ATOM 636 N N . TRP A 1 82 ? 14.202 8.094 -3.360 1.00 50.44 82 TRP A N 1
ATOM 637 C CA . TRP A 1 82 ? 14.540 6.844 -2.669 1.00 50.44 82 TRP A CA 1
ATOM 638 C C . TRP A 1 82 ? 15.717 6.914 -1.684 1.00 50.44 82 TRP A C 1
ATOM 640 O O . TRP A 1 82 ? 16.011 5.937 -1.003 1.00 50.44 82 TRP A O 1
ATOM 650 N N . ALA A 1 83 ? 16.376 8.068 -1.567 1.00 46.12 83 ALA A N 1
ATOM 651 C CA . ALA A 1 83 ? 17.537 8.240 -0.700 1.00 46.12 83 ALA A CA 1
ATOM 652 C C . ALA A 1 83 ? 17.206 8.355 0.807 1.00 46.12 83 ALA A C 1
ATOM 654 O O . ALA A 1 83 ? 18.135 8.409 1.607 1.00 46.12 83 ALA A O 1
ATOM 655 N N . GLY A 1 84 ? 15.928 8.390 1.219 1.00 48.84 84 GLY A N 1
ATOM 656 C CA . GLY A 1 84 ? 15.578 8.634 2.632 1.00 48.84 84 GLY A CA 1
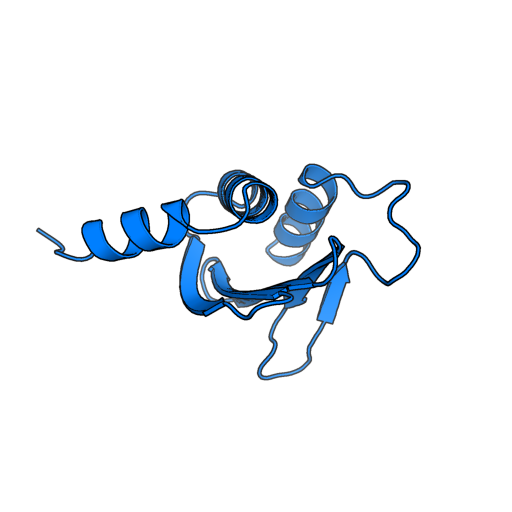ATOM 657 C C . GLY A 1 84 ? 14.360 7.910 3.210 1.00 48.84 84 GLY A C 1
ATOM 658 O O . GLY A 1 84 ? 14.224 7.863 4.430 1.00 48.84 84 GLY A O 1
ATOM 659 N N . ASN A 1 85 ? 13.494 7.307 2.390 1.00 57.44 85 ASN A N 1
ATOM 660 C CA . ASN A 1 85 ? 12.284 6.642 2.885 1.00 57.44 85 ASN A CA 1
ATOM 661 C C . ASN A 1 85 ? 12.511 5.131 3.011 1.00 57.44 85 ASN A C 1
ATOM 663 O O . ASN A 1 85 ? 12.307 4.371 2.066 1.00 57.44 85 ASN A O 1
ATOM 667 N N . SER A 1 86 ? 12.963 4.701 4.191 1.00 75.44 86 SER A N 1
ATOM 668 C CA . SER A 1 86 ? 13.004 3.285 4.572 1.00 75.44 86 SER A CA 1
ATOM 669 C C . SER A 1 86 ? 11.584 2.707 4.679 1.00 75.44 86 SER A C 1
ATOM 671 O O . SER A 1 86 ? 10.622 3.443 4.903 1.00 75.44 86 SER A O 1
ATOM 673 N N . ILE A 1 87 ? 11.433 1.382 4.559 1.00 77.75 87 ILE A N 1
ATOM 674 C CA . ILE A 1 87 ? 10.137 0.687 4.720 1.00 77.75 87 ILE A CA 1
ATOM 675 C C . ILE A 1 87 ? 9.473 1.055 6.059 1.00 77.75 87 ILE A C 1
ATOM 677 O O . ILE A 1 87 ? 8.263 1.259 6.120 1.00 77.75 87 ILE A O 1
ATOM 681 N N . SER A 1 88 ? 10.266 1.240 7.115 1.00 78.50 88 SER A N 1
ATOM 682 C CA . SER A 1 88 ? 9.789 1.713 8.418 1.00 78.50 88 SER A CA 1
ATOM 683 C C . SER A 1 88 ? 9.195 3.125 8.371 1.00 78.50 88 SER A C 1
ATOM 685 O O . SER A 1 88 ? 8.231 3.400 9.078 1.00 78.50 88 SER A O 1
ATOM 687 N N . GLY A 1 89 ? 9.730 4.016 7.530 1.00 78.69 89 GLY A N 1
ATOM 688 C CA . GLY A 1 89 ? 9.168 5.349 7.302 1.00 78.69 89 GLY A CA 1
ATOM 689 C C . GLY A 1 89 ? 7.805 5.300 6.609 1.00 78.69 89 GLY A C 1
ATOM 690 O O . GLY A 1 89 ? 6.899 6.034 6.996 1.00 78.69 89 GLY A O 1
ATOM 691 N N . 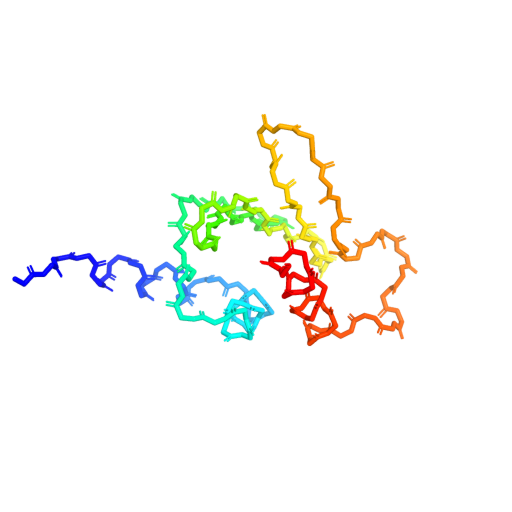LEU A 1 90 ? 7.626 4.386 5.648 1.00 79.81 90 LEU A N 1
ATOM 692 C CA . LEU A 1 90 ? 6.322 4.141 5.019 1.00 79.81 90 LEU A CA 1
ATOM 693 C C . LEU A 1 90 ? 5.313 3.577 6.023 1.00 79.81 90 LEU A C 1
ATOM 695 O O . LEU A 1 90 ? 4.191 4.071 6.095 1.00 79.81 90 LEU A O 1
ATOM 699 N N . ALA A 1 91 ? 5.722 2.608 6.846 1.00 82.06 91 ALA A N 1
ATOM 700 C CA . ALA A 1 91 ? 4.873 2.073 7.908 1.00 82.06 91 ALA A CA 1
ATOM 701 C C . ALA A 1 91 ? 4.456 3.166 8.907 1.00 82.06 91 ALA A C 1
ATOM 703 O O . ALA A 1 91 ? 3.286 3.261 9.263 1.00 82.06 91 ALA A O 1
ATOM 704 N N . ALA A 1 92 ? 5.384 4.043 9.308 1.00 81.94 92 ALA A N 1
ATOM 705 C CA . ALA A 1 92 ? 5.084 5.172 10.186 1.00 81.94 92 ALA A CA 1
ATOM 706 C C . ALA A 1 92 ? 4.127 6.187 9.538 1.00 81.94 92 ALA A C 1
ATOM 708 O O . ALA A 1 92 ? 3.269 6.745 10.220 1.00 81.94 92 ALA A O 1
ATOM 709 N N . ALA A 1 93 ? 4.247 6.421 8.228 1.00 81.38 93 ALA A N 1
ATOM 710 C CA . ALA A 1 93 ? 3.343 7.300 7.493 1.00 81.38 93 ALA A CA 1
ATOM 711 C C . ALA A 1 93 ? 1.921 6.720 7.403 1.00 81.38 93 ALA A C 1
ATOM 713 O O . ALA A 1 93 ? 0.960 7.460 7.604 1.00 81.38 93 ALA A O 1
ATOM 714 N N . ILE A 1 94 ? 1.792 5.407 7.176 1.00 81.69 94 ILE A N 1
ATOM 715 C CA . ILE A 1 94 ? 0.509 4.690 7.234 1.00 81.69 94 ILE A CA 1
ATOM 716 C C . ILE A 1 94 ? -0.069 4.760 8.654 1.00 81.69 94 ILE A C 1
ATOM 718 O O . ILE A 1 94 ? -1.220 5.141 8.827 1.00 81.69 94 ILE A O 1
ATOM 722 N N . ALA A 1 95 ? 0.737 4.481 9.682 1.00 80.75 95 ALA A N 1
ATOM 723 C CA . ALA A 1 95 ? 0.297 4.535 11.076 1.00 80.75 95 ALA A CA 1
ATOM 724 C C . ALA A 1 95 ? -0.182 5.936 11.493 1.00 80.75 95 ALA A C 1
ATOM 726 O O . ALA A 1 95 ? -1.189 6.058 12.180 1.00 80.75 95 ALA A O 1
ATOM 727 N N . LYS A 1 96 ? 0.506 6.998 11.050 1.00 80.50 96 LYS A N 1
ATOM 728 C CA . LYS A 1 96 ? 0.088 8.389 11.282 1.00 80.50 96 LYS A CA 1
ATOM 729 C C . LYS A 1 96 ? -1.230 8.730 10.584 1.00 80.50 96 LYS A C 1
ATOM 731 O O . LYS A 1 96 ? -1.956 9.583 11.070 1.00 80.50 96 LYS A O 1
ATOM 736 N N . ASP A 1 97 ? -1.499 8.127 9.432 1.00 76.56 97 ASP A N 1
ATOM 737 C CA . ASP A 1 97 ? -2.725 8.357 8.664 1.00 76.56 97 ASP A CA 1
ATOM 738 C C . ASP A 1 97 ? -3.938 7.591 9.228 1.00 76.56 97 ASP A C 1
ATOM 740 O O . ASP A 1 97 ? -5.075 8.001 9.008 1.00 76.56 97 ASP A O 1
ATOM 744 N N . LEU A 1 98 ? -3.690 6.513 9.979 1.00 73.50 98 LEU A N 1
ATOM 745 C CA . LEU A 1 98 ? -4.703 5.731 10.693 1.00 73.50 98 LEU A CA 1
ATOM 746 C C . LEU A 1 98 ? -5.076 6.299 12.077 1.00 73.50 98 LEU A C 1
ATOM 748 O O . LEU A 1 98 ? -6.041 5.813 12.669 1.00 73.50 98 LEU A O 1
ATOM 752 N N . ALA A 1 99 ? -4.305 7.260 12.601 1.00 64.81 99 ALA A N 1
ATOM 753 C CA . ALA A 1 99 ? -4.493 7.895 13.911 1.00 64.81 99 ALA A CA 1
ATOM 754 C C . ALA A 1 99 ? -5.358 9.160 13.823 1.00 64.81 99 ALA A C 1
ATOM 756 O O . ALA A 1 99 ? -6.185 9.355 14.743 1.00 64.81 99 ALA A O 1
#

Secondary structure (DSSP, 8-state):
--TTHHHHHHHHHHS-HHHHHHHHHH-TTEEEEEEEE-SSEEEEEEEETTEEEEEEEETTEEEEEESTTSS-EEEE--TT-TTT--HHHHHHHHHHH--

pLDDT: mean 72.14, std 12.86, range [35.19, 87.88]

Sequence (99 aa):
MPKTNHKYRRLVSRLPDQMKMLMELCGQDVVVVAHHAGSVGWSVDFQINTTDYQLQHDRGFLVVIKDPAGEAKVIGPMEGTWAGNSISGLAAAIAKDLA

Radius of gyration: 13.21 Å; chains: 1; bounding box: 30×33×30 Å

Foldseek 3Di:
DDPPPPVVVVVLVPDDPLVNVLQVLLDDQKAWDDWDDDPFKIKTWIDRPHWIWMWIAGNNATWIWTPPVPPTDTLDDDPPPPPDQDSNNSSVSSVVVVD